Protein AF-A0A661H5E6-F1 (afdb_monomer_lite)

Secondary structure (DSSP, 8-state):
-PPPEEEE----TTSSHHHHHHHHTTS--SSEEEE-S-TT-

pLDDT: mean 96.23, std 3.72, range [78.69, 98.31]

Structure (mmCIF, N/CA/C/O backbone):
data_AF-A0A661H5E6-F1
#
_entry.id   AF-A0A661H5E6-F1
#
loop_
_atom_site.group_PDB
_atom_site.id
_atom_site.type_symbol
_atom_site.label_atom_id
_atom_site.label_alt_id
_atom_site.label_comp_id
_atom_site.labe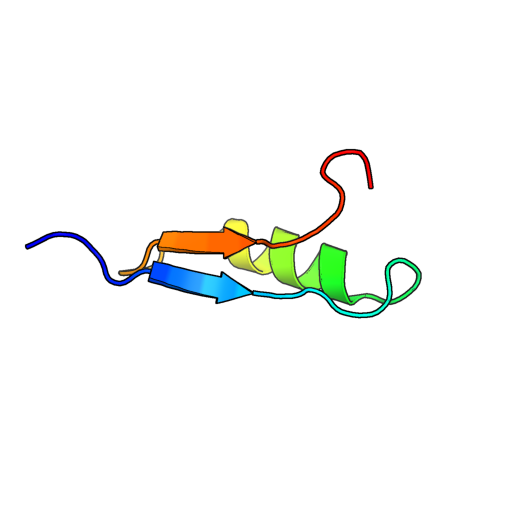l_asym_id
_atom_site.label_entity_id
_atom_site.label_seq_id
_atom_site.pdbx_PDB_ins_code
_atom_site.Cartn_x
_atom_site.Cartn_y
_atom_site.Cartn_z
_atom_site.occupancy
_atom_site.B_iso_or_equiv
_atom_site.auth_seq_id
_atom_site.auth_comp_id
_atom_site.auth_asym_id
_atom_site.auth_atom_id
_atom_site.pdbx_PDB_model_num
ATOM 1 N N . MET A 1 1 ? -16.467 2.404 18.494 1.00 78.69 1 MET A N 1
ATOM 2 C CA . MET A 1 1 ? -16.422 3.343 17.347 1.00 78.69 1 MET A CA 1
ATOM 3 C C . MET A 1 1 ? -15.719 2.616 16.210 1.00 78.69 1 MET A C 1
ATOM 5 O O . MET A 1 1 ? -14.848 1.814 16.525 1.00 78.69 1 MET A O 1
ATOM 9 N N . SER A 1 2 ? -16.116 2.791 14.945 1.00 89.19 2 SER A N 1
ATOM 10 C CA . SER A 1 2 ? -15.361 2.164 13.846 1.00 89.19 2 SER A CA 1
ATOM 11 C C . SER A 1 2 ? -13.993 2.844 13.708 1.00 89.19 2 SER A C 1
ATOM 13 O O . SER A 1 2 ? -13.905 4.043 13.995 1.00 89.19 2 SER A O 1
ATOM 15 N N . PRO A 1 3 ? -12.940 2.125 13.278 1.00 94.62 3 PRO A N 1
ATOM 16 C CA . PRO A 1 3 ? -11.670 2.765 12.966 1.00 94.62 3 PRO A CA 1
ATOM 17 C C . PRO A 1 3 ? -11.862 3.793 11.835 1.00 94.62 3 PRO A C 1
ATOM 19 O O . PRO A 1 3 ? -12.728 3.600 10.970 1.00 94.62 3 PRO A O 1
ATOM 22 N N . PRO A 1 4 ? -11.098 4.899 11.833 1.00 97.62 4 PRO A N 1
ATOM 23 C CA . PRO A 1 4 ? -11.074 5.827 10.710 1.00 97.62 4 PRO A CA 1
ATOM 24 C C . PRO A 1 4 ? -10.564 5.117 9.452 1.00 97.62 4 PRO A C 1
ATOM 26 O O . PRO A 1 4 ? -9.731 4.216 9.529 1.00 97.62 4 PRO A O 1
ATOM 29 N N . ARG A 1 5 ? -11.058 5.534 8.284 1.00 98.06 5 ARG A N 1
ATOM 30 C CA . ARG A 1 5 ? -10.640 4.996 6.983 1.00 98.06 5 ARG A CA 1
ATOM 31 C C . ARG A 1 5 ? -9.760 6.017 6.276 1.00 98.06 5 ARG A C 1
ATOM 33 O O . ARG A 1 5 ? -10.162 7.173 6.144 1.00 98.06 5 ARG A O 1
ATOM 40 N N . ILE A 1 6 ? -8.590 5.592 5.812 1.00 98.12 6 ILE A N 1
ATOM 41 C CA . ILE A 1 6 ? -7.628 6.442 5.103 1.00 98.12 6 ILE A CA 1
ATOM 42 C C . ILE A 1 6 ? -7.482 5.910 3.682 1.00 98.12 6 ILE A C 1
ATOM 44 O O . ILE A 1 6 ? -7.078 4.767 3.493 1.00 98.12 6 ILE A O 1
ATOM 48 N N . ALA A 1 7 ? -7.803 6.735 2.687 1.00 98.31 7 ALA A N 1
ATOM 49 C CA . ALA A 1 7 ? -7.552 6.400 1.291 1.00 98.31 7 ALA A CA 1
ATOM 50 C C . ALA A 1 7 ? -6.072 6.630 0.952 1.00 98.31 7 ALA A C 1
ATOM 52 O O . ALA A 1 7 ? -5.535 7.706 1.218 1.00 98.31 7 ALA A O 1
ATOM 53 N N . ILE A 1 8 ? -5.430 5.634 0.346 1.00 98.25 8 ILE A N 1
ATOM 54 C CA . ILE A 1 8 ? -4.038 5.691 -0.103 1.00 98.25 8 ILE A CA 1
ATOM 55 C C . ILE A 1 8 ? -4.008 5.426 -1.604 1.00 98.25 8 ILE A C 1
ATOM 57 O O . ILE A 1 8 ? -4.526 4.417 -2.073 1.00 98.25 8 ILE A O 1
ATOM 61 N N . THR A 1 9 ? -3.365 6.319 -2.350 1.00 98.19 9 THR A N 1
ATOM 62 C CA . THR A 1 9 ? -3.023 6.094 -3.757 1.00 98.19 9 THR A CA 1
ATOM 63 C C . THR A 1 9 ? -1.505 5.902 -3.834 1.00 98.19 9 THR A C 1
ATOM 65 O O . THR A 1 9 ? -0.775 6.813 -3.443 1.00 98.19 9 THR A O 1
ATOM 68 N N . PRO A 1 10 ? -0.996 4.728 -4.261 1.00 96.94 10 PRO A N 1
ATOM 69 C CA . PRO A 1 10 ? 0.446 4.465 -4.276 1.00 96.94 10 PRO A CA 1
ATOM 70 C C . PRO A 1 10 ? 1.198 5.298 -5.328 1.00 96.94 10 PRO A C 1
ATOM 72 O O . PRO A 1 10 ? 2.418 5.392 -5.270 1.00 96.94 10 PRO A O 1
ATOM 75 N N . GLY A 1 11 ? 0.490 5.952 -6.253 1.00 96.00 11 GLY A N 1
ATOM 76 C CA . GLY A 1 11 ? 1.086 6.794 -7.287 1.00 96.00 11 GLY A CA 1
ATOM 77 C C . GLY A 1 11 ? 1.438 5.995 -8.538 1.00 96.00 11 GLY A C 1
ATOM 78 O O . GLY A 1 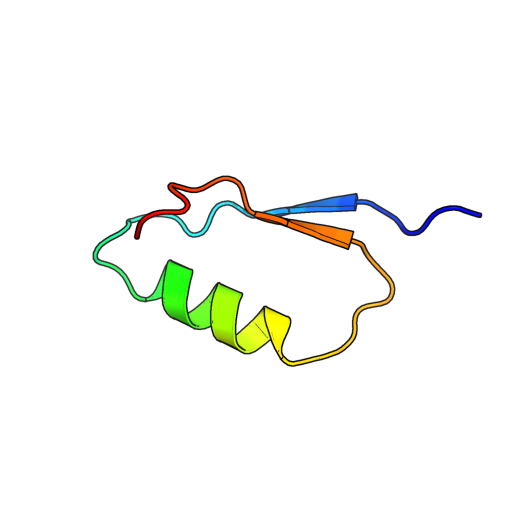11 ? 0.630 5.196 -9.000 1.00 96.00 11 GLY A O 1
ATOM 79 N N . GLU A 1 12 ? 2.620 6.250 -9.100 1.00 96.62 12 GLU A N 1
ATOM 80 C CA . GLU A 1 12 ? 3.107 5.599 -10.322 1.00 96.62 12 GLU A CA 1
ATOM 81 C C . GLU A 1 12 ? 3.363 4.092 -10.092 1.00 96.62 12 GLU A C 1
ATOM 83 O O . GLU A 1 12 ? 4.195 3.767 -9.239 1.00 96.62 12 GLU A O 1
ATOM 88 N N . PRO A 1 13 ? 2.719 3.180 -10.852 1.00 95.69 13 PRO A N 1
ATOM 89 C CA . PRO A 1 13 ? 2.892 1.729 -10.709 1.00 95.69 13 PRO A CA 1
ATOM 90 C C . PRO A 1 13 ? 4.332 1.234 -10.857 1.00 95.69 13 PRO A C 1
ATOM 92 O O . PRO A 1 13 ? 4.725 0.296 -10.174 1.00 95.69 13 PRO A O 1
ATOM 95 N N . ALA A 1 14 ? 5.128 1.863 -11.730 1.00 96.62 14 ALA A N 1
ATOM 96 C CA . ALA A 1 14 ? 6.537 1.509 -11.921 1.00 96.62 14 ALA A CA 1
ATOM 97 C C . ALA A 1 14 ? 7.480 2.128 -10.866 1.00 96.62 14 ALA A C 1
ATOM 99 O O . ALA A 1 14 ? 8.684 1.862 -10.873 1.00 96.62 14 ALA A O 1
ATOM 100 N N . GLY A 1 15 ? 6.961 3.004 -10.000 1.00 97.25 15 GLY A N 1
ATOM 101 C CA . GLY A 1 15 ? 7.694 3.579 -8.877 1.00 97.25 15 GLY A CA 1
ATOM 102 C C . GLY A 1 15 ? 7.663 2.675 -7.643 1.00 97.25 15 GLY A C 1
ATOM 103 O O . GLY A 1 15 ? 7.036 1.629 -7.633 1.00 97.25 15 GLY A O 1
ATOM 104 N N . ILE A 1 16 ? 8.295 3.121 -6.554 1.00 97.88 16 ILE A N 1
ATOM 105 C CA . ILE A 1 16 ? 8.367 2.361 -5.286 1.00 97.88 16 ILE A CA 1
ATOM 106 C C . ILE A 1 16 ? 7.125 2.518 -4.388 1.00 97.88 16 ILE A C 1
ATOM 108 O O . ILE A 1 16 ? 7.115 2.083 -3.238 1.00 97.88 16 ILE A O 1
ATOM 112 N N . GLY A 1 17 ? 6.101 3.228 -4.860 1.00 97.94 17 GLY A N 1
ATOM 113 C CA . GLY A 1 17 ? 4.885 3.504 -4.098 1.00 97.94 17 GLY A CA 1
ATOM 114 C C . GLY A 1 17 ? 4.142 2.242 -3.641 1.00 97.94 17 GLY A C 1
ATOM 115 O O . GLY A 1 17 ? 3.838 2.146 -2.448 1.00 97.94 17 GLY A O 1
ATOM 116 N N . PRO A 1 18 ? 3.891 1.256 -4.529 1.00 97.94 18 PRO A N 1
ATOM 117 C CA . PRO A 1 18 ? 3.310 -0.035 -4.156 1.00 97.94 18 PRO A CA 1
ATOM 118 C C . PRO A 1 18 ? 4.126 -0.754 -3.077 1.00 97.94 18 PRO A C 1
ATOM 120 O O . PRO A 1 18 ? 3.569 -1.170 -2.061 1.00 97.94 18 PRO A O 1
ATOM 123 N N . ASP A 1 19 ? 5.452 -0.808 -3.222 1.00 97.88 19 ASP A N 1
ATOM 124 C CA . ASP A 1 19 ? 6.356 -1.425 -2.249 1.00 97.88 19 ASP A CA 1
ATOM 125 C C . ASP A 1 19 ? 6.254 -0.756 -0.872 1.00 97.88 19 ASP A C 1
ATOM 127 O O . ASP A 1 19 ? 6.184 -1.436 0.153 1.00 97.88 19 ASP A O 1
ATOM 131 N N . ILE A 1 20 ? 6.202 0.580 -0.829 1.00 98.12 20 ILE A N 1
ATOM 132 C CA . ILE A 1 20 ? 6.039 1.345 0.417 1.00 98.12 20 ILE A CA 1
ATOM 133 C C . ILE A 1 20 ? 4.699 1.028 1.081 1.00 98.12 20 ILE A C 1
ATOM 135 O O . ILE A 1 20 ? 4.656 0.822 2.296 1.00 98.12 20 ILE A O 1
ATOM 139 N N . VAL A 1 21 ? 3.612 0.958 0.309 1.00 97.75 21 VAL A N 1
ATOM 140 C CA . VAL A 1 21 ? 2.283 0.607 0.831 1.00 97.75 21 VAL A CA 1
ATOM 141 C C . VAL A 1 21 ? 2.271 -0.822 1.378 1.00 97.75 21 VAL A C 1
ATOM 143 O O . VAL A 1 21 ? 1.766 -1.050 2.479 1.00 97.75 21 VAL A O 1
ATOM 146 N N . LEU A 1 22 ? 2.896 -1.771 0.678 1.00 96.75 22 LEU A N 1
ATOM 147 C CA . LEU A 1 22 ? 3.042 -3.151 1.145 1.00 96.75 22 LEU A CA 1
ATOM 148 C C . LEU A 1 22 ? 3.890 -3.244 2.419 1.00 96.75 22 LEU A C 1
ATOM 150 O O . LEU A 1 22 ? 3.560 -4.013 3.323 1.00 96.75 22 LEU A O 1
ATOM 154 N N . MET A 1 23 ? 4.959 -2.453 2.533 1.00 98.06 23 MET A N 1
ATOM 155 C CA . MET A 1 23 ? 5.743 -2.358 3.769 1.00 98.06 23 MET A CA 1
ATOM 156 C C . MET A 1 23 ? 4.911 -1.775 4.916 1.00 98.06 23 MET A C 1
ATOM 158 O O . MET A 1 23 ? 4.929 -2.322 6.019 1.00 98.06 23 MET A O 1
ATOM 162 N N . ALA A 1 24 ? 4.138 -0.718 4.658 1.00 97.31 24 ALA A N 1
ATOM 163 C CA . ALA A 1 24 ? 3.246 -0.104 5.639 1.00 97.31 24 ALA A CA 1
ATOM 164 C C . ALA A 1 24 ? 2.121 -1.051 6.094 1.00 97.31 24 ALA A C 1
ATOM 166 O O . ALA A 1 24 ? 1.684 -0.964 7.239 1.00 97.31 24 ALA A O 1
ATOM 167 N N . ALA A 1 25 ? 1.678 -1.984 5.250 1.00 96.44 25 ALA A N 1
ATOM 168 C CA . ALA A 1 25 ? 0.668 -2.983 5.607 1.00 96.44 25 ALA A CA 1
ATOM 169 C C . ALA A 1 25 ? 1.175 -4.052 6.599 1.00 96.44 25 ALA A C 1
ATOM 171 O O . ALA A 1 25 ? 0.371 -4.778 7.182 1.00 96.44 25 ALA A O 1
ATOM 172 N N . ARG A 1 26 ? 2.496 -4.159 6.821 1.00 97.50 26 ARG A N 1
ATOM 173 C CA . ARG A 1 26 ? 3.090 -5.125 7.770 1.00 97.50 26 ARG A CA 1
ATOM 174 C C . ARG A 1 26 ? 2.983 -4.701 9.234 1.00 97.50 26 ARG A C 1
ATOM 176 O O . ARG A 1 26 ? 3.253 -5.520 10.110 1.00 97.50 26 ARG A O 1
ATOM 183 N N . GLN A 1 27 ? 2.628 -3.448 9.506 1.00 96.81 27 GLN A N 1
ATOM 184 C CA . GLN A 1 27 ? 2.408 -2.945 10.861 1.00 96.81 27 GLN A CA 1
ATOM 185 C C . GLN A 1 27 ? 0.919 -2.734 11.135 1.00 96.81 27 GLN A C 1
ATOM 187 O O . GLN A 1 27 ? 0.118 -2.556 10.218 1.00 96.81 27 GLN A O 1
ATOM 192 N N . GLN A 1 28 ? 0.553 -2.750 12.414 1.00 96.75 28 GLN A N 1
ATOM 193 C CA . GLN A 1 28 ? -0.804 -2.420 12.829 1.00 96.75 28 GLN A CA 1
ATOM 194 C C . GLN A 1 28 ? -1.011 -0.908 12.835 1.00 96.75 28 GLN A C 1
ATOM 196 O O . GLN A 1 28 ? -0.114 -0.144 13.188 1.00 96.75 28 GLN A O 1
ATOM 201 N N . TRP A 1 29 ? -2.224 -0.503 12.481 1.00 97.31 29 TRP A N 1
ATOM 202 C CA . TRP A 1 29 ? -2.663 0.881 12.493 1.00 97.31 29 TRP A CA 1
ATOM 203 C C . TRP A 1 29 ? -3.989 0.976 13.235 1.00 97.31 29 TRP A C 1
ATOM 205 O O . TRP A 1 29 ? -4.859 0.124 13.059 1.00 97.31 29 TRP A O 1
ATOM 215 N N . ASP A 1 30 ? -4.191 2.066 13.970 1.00 97.19 30 ASP A N 1
ATOM 216 C CA . ASP A 1 30 ? -5.497 2.433 14.532 1.00 97.19 30 ASP A CA 1
ATOM 217 C C . ASP A 1 30 ? -6.424 3.037 13.452 1.00 97.19 30 ASP A C 1
ATOM 219 O O . ASP A 1 30 ? -7.161 3.994 13.689 1.00 97.19 30 ASP A O 1
ATOM 223 N N . ALA A 1 31 ? -6.342 2.514 12.225 1.00 97.38 31 ALA A N 1
ATOM 224 C CA . ALA A 1 31 ? -7.070 2.953 11.043 1.00 97.38 31 ALA A CA 1
ATOM 225 C C . ALA A 1 31 ? -7.161 1.817 10.012 1.00 97.38 31 ALA A C 1
ATOM 227 O O . ALA A 1 31 ? -6.286 0.956 9.926 1.00 97.38 31 ALA A O 1
ATOM 228 N N . GLU A 1 32 ? -8.198 1.850 9.180 1.00 97.44 32 GLU A N 1
ATOM 229 C CA . GLU A 1 32 ? -8.299 1.018 7.982 1.00 97.44 32 GLU A CA 1
ATOM 230 C C . GLU A 1 32 ? -7.596 1.730 6.818 1.00 97.44 32 GLU A C 1
ATOM 232 O O . GLU A 1 32 ? -8.029 2.802 6.380 1.00 97.44 32 GLU A O 1
ATOM 237 N N . LEU A 1 33 ? -6.513 1.138 6.313 1.00 97.69 33 LEU A N 1
ATOM 238 C CA . LEU A 1 33 ? -5.815 1.634 5.129 1.00 97.69 33 LEU A CA 1
ATOM 239 C C . LEU A 1 33 ? -6.507 1.104 3.867 1.00 97.69 33 LEU A C 1
ATOM 241 O O . LEU A 1 33 ? -6.426 -0.082 3.555 1.00 97.69 33 LEU A O 1
ATOM 245 N N . VAL A 1 34 ? -7.193 1.984 3.140 1.00 97.81 34 VAL A N 1
ATOM 246 C CA . VAL A 1 34 ? -7.903 1.661 1.897 1.00 97.81 34 VAL A CA 1
ATOM 247 C C . VAL A 1 34 ? -7.016 2.039 0.718 1.00 97.81 34 VAL A C 1
ATOM 249 O O . VAL A 1 34 ? -6.917 3.210 0.352 1.00 97.81 34 VAL A O 1
ATOM 252 N N . VAL A 1 35 ? -6.359 1.047 0.125 1.00 98.06 35 VAL A N 1
ATOM 253 C CA . VAL A 1 35 ? -5.487 1.251 -1.036 1.00 98.06 35 VAL A CA 1
ATOM 254 C C . VAL A 1 35 ? -6.331 1.277 -2.310 1.00 98.06 35 VAL A C 1
ATOM 256 O O . VAL A 1 35 ? -7.065 0.333 -2.591 1.00 98.06 35 VAL A O 1
ATOM 259 N N . ILE A 1 36 ? -6.232 2.364 -3.074 1.00 98.25 36 ILE A N 1
ATOM 260 C CA . ILE A 1 36 ? -6.889 2.536 -4.373 1.00 98.25 36 ILE A CA 1
ATOM 261 C C . ILE A 1 36 ? -5.815 2.359 -5.449 1.00 98.25 36 ILE A C 1
ATOM 263 O O . ILE A 1 36 ? -5.079 3.296 -5.762 1.00 98.25 36 ILE A O 1
ATOM 267 N N . ALA A 1 37 ? -5.700 1.134 -5.957 1.00 97.31 37 ALA A N 1
ATOM 268 C CA . ALA A 1 37 ? -4.717 0.715 -6.952 1.00 97.31 37 ALA A CA 1
ATOM 269 C C . ALA A 1 37 ? -5.231 -0.505 -7.737 1.00 97.31 37 ALA A C 1
ATOM 271 O O . ALA A 1 37 ? -6.288 -1.050 -7.410 1.00 97.31 37 ALA A O 1
ATOM 272 N N . ASP A 1 38 ? -4.480 -0.926 -8.753 1.00 97.06 38 ASP A N 1
ATOM 273 C CA . ASP A 1 38 ? -4.686 -2.213 -9.419 1.00 97.06 38 ASP A CA 1
ATOM 274 C C . ASP A 1 38 ? -4.292 -3.360 -8.462 1.00 97.06 38 ASP A C 1
ATOM 276 O O . ASP A 1 38 ? -3.168 -3.346 -7.959 1.00 97.06 38 ASP A O 1
ATOM 280 N N . PRO A 1 39 ? -5.188 -4.317 -8.150 1.00 93.50 39 PRO A N 1
ATOM 281 C CA . PRO A 1 39 ? -4.873 -5.445 -7.273 1.00 93.50 39 PRO A C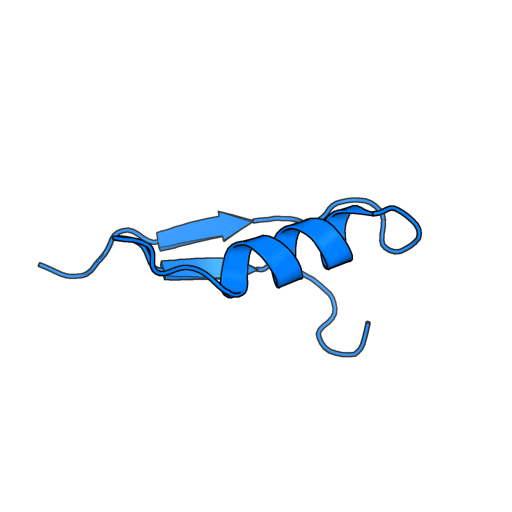A 1
ATOM 282 C C . PRO A 1 39 ? -3.984 -6.520 -7.917 1.00 93.50 39 PRO A C 1
ATOM 284 O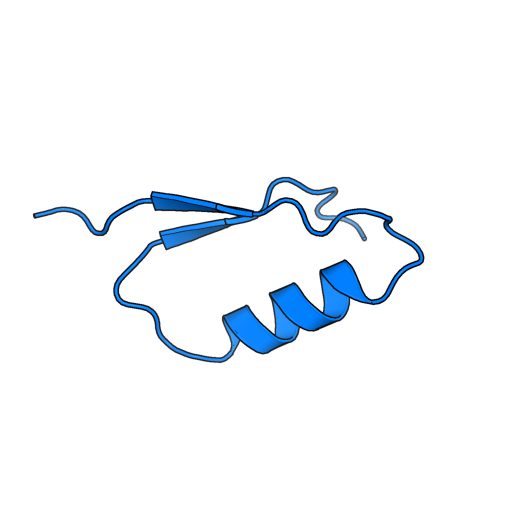 O . PRO A 1 39 ? -3.517 -7.398 -7.190 1.00 93.50 39 PRO A O 1
ATOM 287 N N . GLU A 1 40 ? -3.800 -6.505 -9.242 1.00 94.50 40 GLU A N 1
ATOM 288 C CA . GLU A 1 40 ? -2.946 -7.465 -9.963 1.00 94.50 40 GLU A CA 1
ATOM 289 C C . GLU A 1 40 ? -1.502 -6.972 -10.160 1.00 94.50 40 GLU A C 1
ATOM 291 O O . GLU A 1 40 ? -0.670 -7.727 -10.668 1.00 94.50 40 GLU A O 1
ATOM 296 N N . LEU A 1 41 ? -1.207 -5.732 -9.748 1.00 84.75 41 LEU A N 1
ATOM 297 C CA . LEU A 1 41 ? 0.149 -5.181 -9.677 1.00 84.75 41 LEU A CA 1
ATOM 298 C C . LE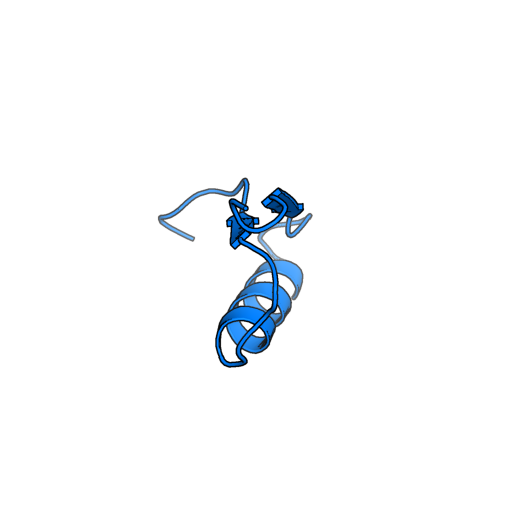U A 1 41 ? 0.951 -5.818 -8.532 1.00 84.75 41 LEU A C 1
ATOM 300 O O . LEU A 1 41 ? 2.104 -6.228 -8.797 1.00 84.75 41 LEU A O 1
#

Foldseek 3Di:
DDQAEDEDELPDPVDCSVVVVVVVVVDDDSHHYHYDDDPVD

Sequence (41 aa):
MSPPRIAI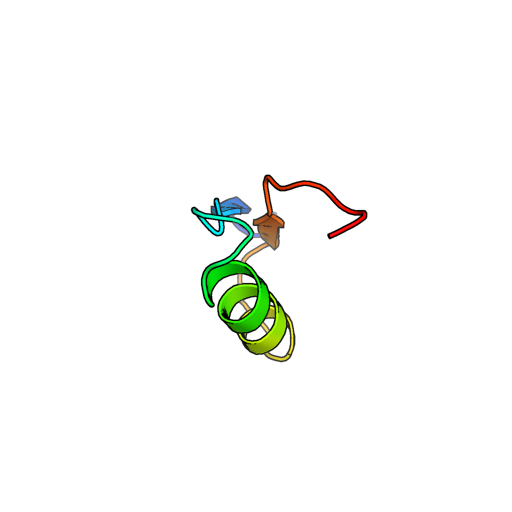TPGEPAGIGPDIVLMAARQQWDAELVVIADPEL

Radius of gyration: 10.99 Å; chains: 1; bounding box: 25×14×29 Å